Protein AF-A0A5T8GNI9-F1 (afdb_monomer_lite)

Secondary structure (DSSP, 8-state):
-EEEPPSSTTSPPEEE--SSHHHHHHHHHHHS-SEEEE-SSSS-EEEEEEEE-SSTTHHHHHT-EEETTEEEEEEEHHHHHHHHHTTSS----SPP-GGG--S--PPP-

Sequence (109 aa):
MVSAPPEHGHETPHEFFYDSPEEAIQHCVRLGPQFFLDTLNYPPLVTVIRGFEQHPGDAERAGYDCTDGAMTESIPADQFMTCTELGIMPVSFAPWDKPTDNWADRPDE

Foldseek 3Di:
DFFFQDPDNVDGTDDDDDPDPLVVCVCCQATWWQWDWAPVDPVIKIKGFQEFDPDPCPLVVVVADADPRTGIDIDRPVVVVVCVVVVVDDIDGDHNDPVVPPHYDPPDD

Radius of gyration: 13.81 Å; chains: 1; bounding box: 30×34×29 Å

Structure (mmCIF, N/CA/C/O backbone):
data_AF-A0A5T8GNI9-F1
#
_entry.id   AF-A0A5T8GNI9-F1
#
loop_
_atom_site.group_PDB
_atom_site.id
_atom_site.type_symbol
_atom_site.label_atom_id
_atom_site.label_alt_id
_atom_site.label_comp_id
_atom_site.label_asym_id
_atom_site.label_entity_id
_atom_site.label_seq_id
_atom_site.pdbx_PDB_ins_code
_atom_site.Cartn_x
_atom_site.Cartn_y
_atom_site.Cartn_z
_atom_site.occupancy
_atom_site.B_iso_or_equiv
_atom_site.auth_seq_id
_atom_site.auth_comp_id
_atom_site.auth_asym_id
_atom_site.auth_atom_id
_atom_site.pdbx_PDB_model_num
ATOM 1 N N . MET A 1 1 ? 3.021 1.914 9.935 1.00 78.44 1 MET A N 1
ATOM 2 C CA . MET A 1 1 ? 3.594 0.571 10.152 1.00 78.44 1 MET A CA 1
ATOM 3 C C . MET A 1 1 ? 3.775 -0.134 8.816 1.00 78.44 1 MET A C 1
ATOM 5 O O . MET A 1 1 ? 2.846 -0.150 8.014 1.00 78.44 1 MET A O 1
ATOM 9 N N . VAL A 1 2 ? 4.959 -0.696 8.583 1.00 76.62 2 VAL A N 1
ATOM 10 C CA . VAL A 1 2 ? 5.296 -1.511 7.405 1.00 76.62 2 VAL A CA 1
ATOM 11 C C . VAL A 1 2 ? 5.788 -2.870 7.900 1.00 76.62 2 VAL A C 1
ATOM 13 O O . VAL A 1 2 ? 6.558 -2.923 8.859 1.00 76.62 2 VAL A O 1
ATOM 16 N N . SER A 1 3 ? 5.361 -3.951 7.248 1.00 72.38 3 SER A N 1
ATOM 17 C CA . SER A 1 3 ? 5.835 -5.310 7.531 1.00 72.38 3 SER A CA 1
ATOM 18 C C . SER A 1 3 ? 6.837 -5.721 6.457 1.00 72.38 3 SER A C 1
ATOM 20 O O . SER A 1 3 ? 6.456 -5.876 5.307 1.00 72.38 3 SER A O 1
ATOM 22 N N . ALA A 1 4 ? 8.109 -5.897 6.790 1.00 68.56 4 ALA A N 1
ATOM 23 C CA . ALA A 1 4 ? 9.113 -6.415 5.869 1.00 68.56 4 ALA A CA 1
ATOM 24 C C . ALA A 1 4 ? 9.052 -7.955 5.814 1.00 68.56 4 ALA A C 1
ATOM 26 O O . ALA A 1 4 ? 8.872 -8.596 6.859 1.00 68.56 4 ALA A O 1
ATOM 27 N N . PRO A 1 5 ? 9.217 -8.568 4.628 1.00 64.75 5 PRO A N 1
ATOM 28 C CA . PRO A 1 5 ? 9.349 -10.007 4.524 1.00 64.75 5 PRO A CA 1
ATOM 29 C C . PRO A 1 5 ? 10.583 -10.463 5.314 1.00 64.75 5 PRO A C 1
ATOM 31 O O . PRO A 1 5 ? 11.595 -9.759 5.348 1.00 64.75 5 PRO A O 1
ATOM 34 N N . PRO A 1 6 ? 10.506 -11.626 5.973 1.00 65.81 6 PRO A N 1
ATOM 35 C CA . PRO A 1 6 ? 11.637 -12.158 6.714 1.00 65.81 6 PRO A CA 1
ATOM 36 C C . PRO A 1 6 ? 12.795 -12.499 5.768 1.00 65.81 6 PRO A C 1
ATOM 38 O O . PRO A 1 6 ? 12.570 -12.949 4.641 1.00 65.81 6 PRO A O 1
ATOM 41 N N . GLU A 1 7 ? 14.036 -12.356 6.241 1.00 64.75 7 GLU A N 1
ATOM 42 C CA . GLU A 1 7 ? 15.227 -12.750 5.470 1.00 64.75 7 GLU A CA 1
ATOM 43 C C . GLU A 1 7 ? 15.224 -14.258 5.159 1.00 64.75 7 GLU A C 1
ATOM 45 O O . GLU A 1 7 ? 15.724 -14.696 4.121 1.00 64.75 7 GLU A O 1
ATOM 50 N N . HIS A 1 8 ? 14.595 -15.054 6.031 1.00 67.12 8 HIS A N 1
ATOM 51 C CA . HIS A 1 8 ? 14.410 -16.491 5.869 1.00 67.12 8 HIS A CA 1
ATOM 52 C C . HIS A 1 8 ? 12.922 -16.844 5.976 1.00 67.12 8 HIS A C 1
ATOM 54 O O . HIS A 1 8 ? 12.258 -16.474 6.938 1.00 67.12 8 HIS A O 1
ATOM 60 N N . GLY A 1 9 ? 12.391 -17.631 5.034 1.00 61.09 9 GLY A N 1
ATOM 61 C CA . GLY A 1 9 ? 10.947 -17.910 4.888 1.00 61.09 9 GLY A CA 1
ATOM 62 C C . GLY A 1 9 ? 10.226 -18.617 6.052 1.00 61.09 9 GLY A C 1
ATOM 63 O O . GLY A 1 9 ? 9.075 -19.014 5.897 1.00 61.09 9 GLY A O 1
ATOM 64 N N . HIS A 1 10 ? 10.880 -18.805 7.199 1.00 64.44 10 HIS A N 1
ATOM 65 C CA . HIS A 1 10 ? 10.296 -19.361 8.421 1.00 64.44 10 HIS A CA 1
ATOM 66 C C . HIS A 1 10 ? 10.200 -18.352 9.574 1.00 64.44 10 HIS A C 1
ATOM 68 O O . HIS A 1 10 ? 9.678 -18.703 10.631 1.00 64.44 10 HIS A O 1
ATOM 74 N N . GLU A 1 11 ? 10.702 -17.128 9.403 1.00 73.75 11 GLU A N 1
ATOM 75 C CA . GLU A 1 11 ? 10.678 -16.111 10.454 1.00 73.75 11 GLU A CA 1
ATOM 76 C C . GLU A 1 11 ? 9.408 -15.255 10.377 1.00 73.75 11 GLU A C 1
ATOM 78 O O . GLU A 1 11 ? 8.736 -15.161 9.348 1.00 73.75 11 GLU A O 1
ATOM 83 N N . THR A 1 12 ? 9.049 -14.644 11.504 1.00 71.06 12 THR A N 1
ATOM 84 C CA . THR A 1 12 ? 7.977 -13.649 11.544 1.00 71.06 12 THR A CA 1
ATOM 85 C C . THR A 1 12 ? 8.400 -12.406 10.757 1.00 71.06 12 THR A C 1
ATOM 87 O O . THR A 1 12 ? 9.536 -11.965 10.946 1.00 71.06 12 THR A O 1
ATOM 90 N N . PRO A 1 13 ? 7.516 -11.809 9.936 1.00 70.75 13 PRO A N 1
ATOM 91 C CA . PRO A 1 13 ? 7.789 -10.534 9.278 1.00 70.75 13 PRO A CA 1
ATOM 92 C C . PRO A 1 13 ? 8.266 -9.475 10.279 1.00 70.75 13 PRO A C 1
ATOM 94 O O . PRO A 1 13 ? 7.740 -9.386 11.391 1.00 70.75 13 PRO A O 1
ATOM 97 N N . HIS A 1 14 ? 9.257 -8.673 9.894 1.00 74.75 14 HIS A N 1
ATOM 98 C CA . HIS A 1 14 ? 9.746 -7.585 10.737 1.00 74.75 14 HIS A CA 1
ATOM 99 C C . HIS A 1 14 ? 8.850 -6.360 10.573 1.00 74.75 14 HIS A C 1
ATOM 101 O O . HIS A 1 14 ? 8.720 -5.832 9.474 1.00 74.75 14 HIS A O 1
ATOM 107 N N . GLU A 1 15 ? 8.250 -5.883 11.659 1.00 80.81 15 GLU A N 1
ATOM 108 C CA . GLU A 1 15 ? 7.404 -4.689 11.639 1.00 80.81 15 GLU A CA 1
ATOM 109 C C . GLU A 1 15 ? 8.161 -3.479 12.180 1.00 80.81 15 GLU A C 1
ATOM 111 O O . GLU A 1 15 ? 8.818 -3.554 13.221 1.00 80.81 15 GLU A O 1
ATOM 116 N N . PHE A 1 16 ? 8.046 -2.347 11.490 1.00 80.81 16 PHE A N 1
ATOM 117 C CA . PHE A 1 16 ? 8.585 -1.078 11.966 1.00 80.81 16 PHE A CA 1
ATOM 118 C C . PHE A 1 16 ? 7.619 0.079 11.692 1.00 80.81 16 PHE A C 1
ATOM 120 O O . PHE A 1 16 ? 6.701 0.009 10.863 1.00 80.81 16 PHE A O 1
ATOM 127 N N . PHE A 1 17 ? 7.814 1.154 12.450 1.00 83.81 17 PHE A N 1
ATOM 128 C CA . PHE A 1 17 ? 7.079 2.404 12.316 1.00 83.81 17 PHE A CA 1
ATOM 129 C C . PHE A 1 17 ? 7.930 3.409 11.548 1.00 83.81 17 PHE A C 1
ATOM 131 O O . PHE A 1 17 ? 9.155 3.348 11.596 1.00 83.81 17 PHE A O 1
ATOM 138 N N . TYR A 1 18 ? 7.259 4.304 10.840 1.00 83.81 18 TYR A N 1
ATOM 139 C CA . TYR A 1 18 ? 7.859 5.382 10.069 1.00 83.81 18 TYR A CA 1
ATOM 140 C C . TYR A 1 18 ? 7.325 6.708 10.604 1.00 83.81 18 TYR A C 1
ATOM 142 O O . TYR A 1 18 ? 6.220 6.745 11.160 1.00 83.81 18 TYR A O 1
ATOM 150 N N . ASP A 1 19 ? 8.083 7.780 10.402 1.00 86.38 19 ASP A N 1
ATOM 151 C CA . ASP A 1 19 ? 7.677 9.115 10.846 1.00 86.38 19 ASP A CA 1
ATOM 152 C C . ASP A 1 19 ? 6.854 9.850 9.775 1.00 86.38 19 ASP A C 1
ATOM 154 O O . ASP A 1 19 ? 6.070 10.743 10.104 1.00 86.38 19 ASP A O 1
ATOM 158 N N . SER A 1 20 ? 6.983 9.456 8.499 1.00 88.88 20 SER A N 1
ATOM 159 C CA . SER A 1 20 ? 6.199 10.019 7.396 1.00 88.88 20 SER A CA 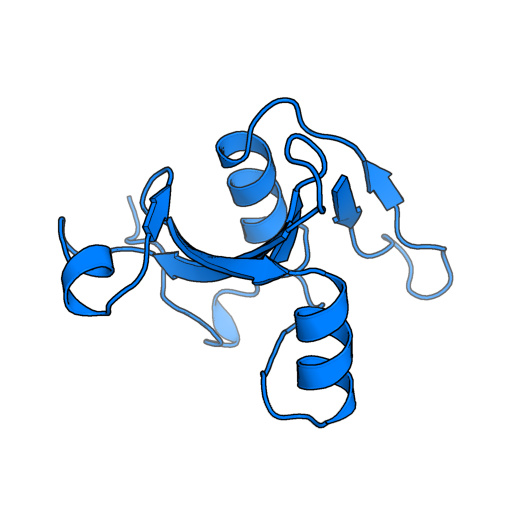1
ATOM 160 C C . SER A 1 20 ? 5.808 8.993 6.315 1.00 88.88 20 SER A C 1
ATOM 162 O O . SER A 1 20 ? 6.503 7.988 6.127 1.00 88.88 20 SER A O 1
ATOM 164 N N . PRO A 1 21 ? 4.704 9.224 5.575 1.00 87.44 21 PRO A N 1
ATOM 165 C C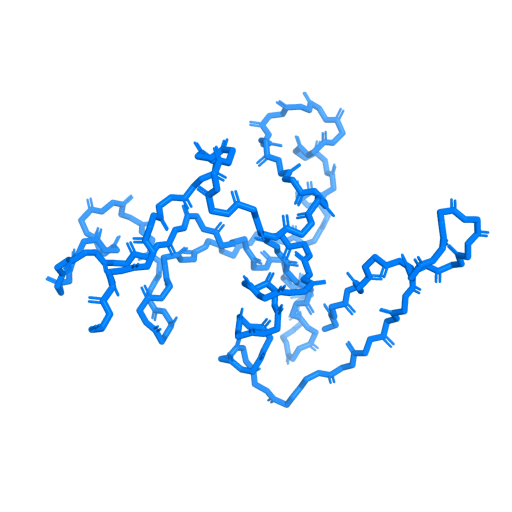A . PRO A 1 21 ? 4.307 8.371 4.453 1.00 87.44 21 PRO A CA 1
ATOM 166 C C . PRO A 1 21 ? 5.395 8.219 3.379 1.00 87.44 21 PRO A C 1
ATOM 168 O O . PRO A 1 21 ? 5.532 7.147 2.797 1.00 87.44 21 PRO A O 1
ATOM 171 N N . GLU A 1 22 ? 6.202 9.253 3.134 1.00 89.38 22 GLU A N 1
ATOM 172 C CA . GLU A 1 22 ? 7.297 9.227 2.156 1.00 89.38 22 GLU A CA 1
ATOM 173 C C . GLU A 1 22 ? 8.375 8.201 2.543 1.00 89.38 22 GLU A C 1
ATOM 175 O O . GLU A 1 22 ? 8.835 7.425 1.702 1.00 89.38 22 GLU A O 1
ATOM 180 N N . GLU A 1 23 ? 8.743 8.142 3.827 1.00 87.44 23 GLU A N 1
ATOM 181 C CA . GLU A 1 23 ? 9.677 7.139 4.350 1.00 87.44 23 GLU A CA 1
ATOM 182 C C . GLU A 1 23 ? 9.116 5.719 4.179 1.00 87.44 23 GLU A C 1
ATOM 184 O O . GLU A 1 23 ? 9.822 4.809 3.725 1.00 87.44 23 GLU A O 1
ATOM 189 N N . ALA A 1 24 ? 7.824 5.540 4.472 1.00 87.56 24 ALA A N 1
ATOM 190 C CA . ALA A 1 24 ? 7.131 4.269 4.287 1.00 87.56 24 ALA A CA 1
ATOM 191 C C . ALA A 1 24 ? 7.161 3.812 2.822 1.00 87.56 24 ALA A C 1
ATOM 193 O O . ALA A 1 24 ? 7.474 2.651 2.548 1.00 87.56 24 ALA A O 1
ATOM 194 N N . ILE A 1 25 ? 6.883 4.724 1.883 1.00 86.88 25 ILE A N 1
ATOM 195 C CA . ILE A 1 25 ? 6.897 4.464 0.438 1.00 86.88 25 ILE A CA 1
ATOM 196 C C . ILE A 1 25 ? 8.286 4.011 -0.008 1.00 86.88 25 ILE A C 1
ATOM 198 O O . ILE A 1 25 ? 8.406 2.962 -0.643 1.00 86.88 25 ILE A O 1
ATOM 202 N N . GLN A 1 26 ? 9.345 4.739 0.362 1.00 82.56 26 GLN A N 1
ATOM 203 C CA . GLN A 1 26 ? 10.712 4.369 -0.022 1.00 82.56 26 GLN A CA 1
ATOM 204 C C . GLN A 1 26 ? 11.108 2.981 0.500 1.00 82.56 26 GLN A C 1
ATOM 206 O O . GLN A 1 26 ? 11.806 2.242 -0.200 1.00 82.56 26 GLN A O 1
ATOM 211 N N . HIS A 1 27 ? 10.647 2.592 1.693 1.00 80.50 27 HIS A N 1
ATOM 212 C CA . HIS A 1 27 ? 10.873 1.238 2.187 1.00 80.50 27 HIS A CA 1
ATOM 213 C C . HIS A 1 27 ? 10.058 0.192 1.417 1.00 80.50 27 HIS A C 1
ATOM 215 O O . HIS A 1 27 ? 10.619 -0.809 0.968 1.00 80.50 27 HIS A O 1
ATOM 221 N N . CYS A 1 28 ? 8.749 0.405 1.258 1.00 79.81 28 CYS A N 1
ATOM 222 C CA . CYS A 1 28 ? 7.843 -0.510 0.556 1.00 79.81 28 CYS A CA 1
ATOM 223 C C . CYS A 1 28 ? 8.355 -0.840 -0.850 1.00 79.81 28 CYS A C 1
ATOM 225 O O . CYS A 1 28 ? 8.391 -1.994 -1.257 1.00 79.81 28 CYS A O 1
ATOM 227 N N . VAL A 1 29 ? 8.871 0.167 -1.547 1.00 74.12 29 VAL A N 1
ATOM 228 C CA . VAL A 1 29 ? 9.371 0.054 -2.922 1.00 74.12 29 VAL A CA 1
ATOM 229 C C . VAL A 1 29 ? 10.685 -0.715 -3.016 1.00 74.12 29 VAL A C 1
ATOM 231 O O . VAL A 1 29 ? 11.004 -1.242 -4.072 1.00 74.12 29 VAL A O 1
ATOM 234 N N . ARG A 1 30 ? 11.475 -0.790 -1.943 1.00 71.56 30 ARG A N 1
ATOM 235 C CA . ARG A 1 30 ? 12.765 -1.496 -1.967 1.00 71.56 30 ARG A CA 1
ATOM 236 C C . ARG A 1 30 ? 12.687 -2.887 -1.363 1.00 71.56 30 ARG A C 1
ATOM 238 O O . AR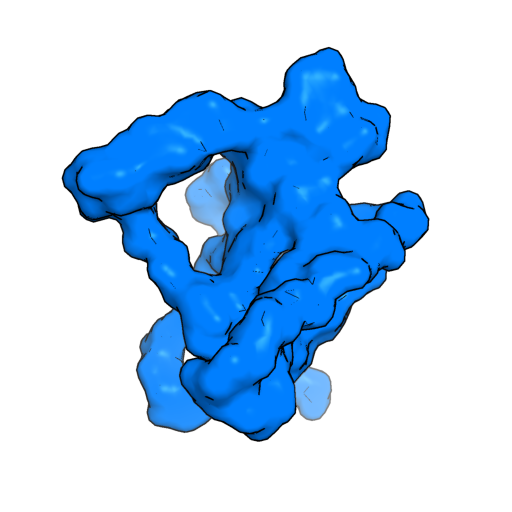G A 1 30 ? 13.342 -3.799 -1.851 1.00 71.56 30 ARG A O 1
ATOM 245 N N . LEU A 1 31 ? 11.962 -3.021 -0.259 1.00 68.62 31 LEU A N 1
ATOM 246 C CA . LEU A 1 31 ? 12.112 -4.140 0.668 1.00 68.62 31 LEU A CA 1
ATOM 247 C C . LEU A 1 31 ? 10.782 -4.617 1.250 1.00 68.62 31 LEU A C 1
ATOM 249 O O . LEU A 1 31 ? 10.791 -5.539 2.053 1.00 68.62 31 LEU A O 1
ATOM 253 N N . GLY A 1 32 ? 9.654 -3.987 0.920 1.00 69.94 32 GLY A N 1
ATOM 254 C CA . GLY A 1 32 ? 8.395 -4.215 1.621 1.00 69.94 32 GLY A CA 1
ATOM 255 C C . GLY A 1 32 ? 7.220 -4.579 0.713 1.00 69.94 32 GLY A C 1
ATOM 256 O O . GLY A 1 32 ? 7.368 -4.682 -0.502 1.00 69.94 32 GLY A O 1
ATOM 257 N N . PRO A 1 33 ? 6.041 -4.789 1.314 1.00 74.25 33 PRO A N 1
ATOM 258 C CA . PRO A 1 33 ? 4.779 -4.925 0.607 1.00 74.25 33 PRO A CA 1
ATOM 259 C C . PRO A 1 33 ? 4.449 -3.636 -0.143 1.00 74.25 33 PRO A C 1
ATOM 261 O O . PRO A 1 33 ? 4.889 -2.552 0.225 1.00 74.25 33 PRO A O 1
ATOM 264 N N . GLN A 1 34 ? 3.589 -3.736 -1.152 1.00 81.94 34 GLN A N 1
ATOM 265 C CA . GLN A 1 34 ? 3.142 -2.588 -1.957 1.00 81.94 34 GLN A CA 1
ATOM 266 C C . GLN A 1 34 ? 2.097 -1.709 -1.242 1.00 81.94 34 GLN A C 1
ATOM 268 O O . GLN A 1 34 ? 1.370 -0.945 -1.872 1.00 81.94 34 GLN A O 1
ATOM 273 N N . PHE A 1 35 ? 1.971 -1.834 0.075 1.00 88.19 35 PHE A N 1
ATOM 274 C CA .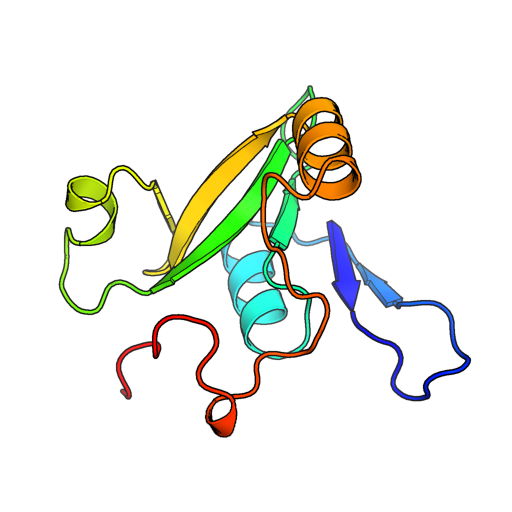 PHE A 1 35 ? 1.061 -1.047 0.890 1.00 88.19 35 PHE A CA 1
ATOM 275 C C . PHE A 1 35 ? 1.594 -0.940 2.314 1.00 88.19 35 PHE A C 1
ATOM 277 O O . PHE A 1 35 ? 2.388 -1.768 2.761 1.00 88.19 35 PHE A O 1
ATOM 284 N N . PHE A 1 36 ? 1.116 0.049 3.054 1.00 89.50 36 PHE A N 1
ATOM 285 C CA . PHE A 1 36 ? 1.468 0.218 4.456 1.00 89.50 36 PHE A CA 1
ATOM 286 C C . PHE A 1 36 ? 0.292 0.747 5.268 1.00 89.50 36 PHE A C 1
ATOM 288 O O . PHE A 1 36 ? -0.618 1.382 4.738 1.00 89.50 36 PHE A O 1
ATOM 295 N N . LEU A 1 37 ? 0.304 0.460 6.568 1.00 90.75 37 LEU A N 1
ATOM 296 C CA . LEU A 1 37 ? -0.730 0.923 7.485 1.00 90.75 37 LEU A CA 1
ATOM 297 C C . LEU A 1 37 ? -0.340 2.288 8.049 1.00 90.75 37 LEU A C 1
ATOM 299 O O . LEU A 1 37 ? 0.592 2.378 8.852 1.00 90.75 37 LEU A O 1
ATOM 303 N N . ASP A 1 38 ? -1.083 3.322 7.681 1.00 88.81 38 ASP A N 1
ATOM 304 C CA . ASP A 1 38 ? -1.007 4.643 8.282 1.00 88.81 38 ASP A CA 1
ATOM 305 C C . ASP A 1 38 ? -1.839 4.744 9.555 1.00 88.81 38 ASP A C 1
ATOM 307 O O . ASP A 1 38 ? -3.071 4.757 9.556 1.00 88.81 38 ASP A O 1
ATOM 311 N N . THR A 1 39 ? -1.110 4.820 10.666 1.00 86.31 39 THR A N 1
ATOM 312 C CA . THR A 1 39 ? -1.645 4.968 12.016 1.00 86.31 39 THR A CA 1
ATOM 313 C C . THR A 1 39 ? -1.523 6.397 12.541 1.00 86.31 39 THR A C 1
ATOM 315 O O . THR A 1 39 ? -1.878 6.633 13.694 1.00 86.31 39 THR A O 1
ATOM 318 N N . LEU A 1 40 ? -1.003 7.347 11.748 1.00 82.19 40 LEU A N 1
ATOM 319 C CA . LEU A 1 40 ? -0.966 8.766 12.129 1.00 82.19 40 LEU A CA 1
ATOM 320 C C . LEU A 1 40 ? -2.379 9.371 12.166 1.00 82.19 40 LEU A C 1
ATOM 322 O O . LEU A 1 40 ? -2.632 10.320 12.907 1.00 82.19 40 LEU A O 1
ATOM 326 N N . ASN A 1 41 ? -3.304 8.785 11.404 1.00 79.12 41 ASN A N 1
ATOM 327 C CA . ASN A 1 41 ? -4.712 9.155 11.336 1.00 79.12 41 ASN A CA 1
ATOM 328 C C . ASN A 1 41 ? -5.599 8.140 12.084 1.00 79.12 41 ASN A C 1
ATOM 330 O O . ASN A 1 41 ? -5.281 6.951 12.154 1.00 79.12 41 ASN A O 1
ATOM 334 N N . TYR A 1 42 ? -6.728 8.601 12.644 1.00 84.19 42 TYR A N 1
ATOM 335 C CA . TYR A 1 42 ? -7.744 7.729 13.249 1.00 84.19 42 TYR A CA 1
ATOM 336 C C . TYR A 1 42 ? -9.136 7.991 12.643 1.00 84.19 42 TYR A C 1
ATOM 338 O O . TYR A 1 42 ? -9.621 9.124 12.740 1.00 84.19 42 TYR A O 1
ATOM 346 N N . PRO A 1 43 ? -9.819 6.972 12.082 1.00 88.00 43 PRO A N 1
ATOM 347 C CA . PRO A 1 43 ? -9.403 5.564 11.995 1.00 88.00 43 PRO A CA 1
ATOM 348 C C . PRO A 1 43 ? -8.171 5.355 11.090 1.00 88.00 43 PRO A C 1
ATOM 350 O O . PRO A 1 43 ? -7.931 6.182 10.209 1.00 88.00 43 PRO A O 1
ATOM 353 N N . PRO A 1 44 ? -7.382 4.284 11.318 1.00 90.88 44 PRO A N 1
ATOM 354 C CA . PRO A 1 44 ? -6.182 4.024 10.535 1.00 90.88 44 PRO A CA 1
ATOM 355 C C . PRO A 1 44 ? -6.532 3.696 9.083 1.00 90.88 44 PRO A C 1
ATOM 357 O O . PRO A 1 44 ? -7.557 3.069 8.787 1.00 90.88 44 PRO A O 1
ATOM 360 N N . LEU A 1 45 ? -5.643 4.101 8.187 1.00 94.06 45 LEU A N 1
ATOM 361 C CA . LEU A 1 45 ? -5.778 3.922 6.748 1.00 94.06 45 LEU A CA 1
ATOM 362 C C . LEU A 1 45 ? -4.707 2.958 6.253 1.00 94.06 45 LEU A C 1
ATOM 364 O O . LEU A 1 45 ? -3.603 2.920 6.781 1.00 94.06 45 LEU A O 1
ATOM 368 N N . VAL A 1 46 ? -5.020 2.178 5.231 1.00 92.44 46 VAL A N 1
ATOM 369 C CA . VAL A 1 46 ? -4.027 1.445 4.454 1.00 92.44 46 VAL A CA 1
ATOM 370 C C . VAL A 1 46 ? -3.770 2.225 3.179 1.00 92.44 46 VAL A C 1
ATOM 372 O O . VAL A 1 46 ? -4.684 2.419 2.377 1.00 92.44 46 VAL A O 1
ATOM 375 N N . THR A 1 47 ? -2.527 2.653 2.998 1.00 92.31 47 THR A N 1
ATOM 376 C CA . THR A 1 47 ? -2.072 3.328 1.786 1.00 92.31 47 THR A CA 1
ATOM 377 C C . THR A 1 47 ? -1.505 2.287 0.839 1.00 92.31 47 THR A C 1
ATOM 379 O O . THR A 1 47 ? -0.498 1.646 1.140 1.00 92.31 47 THR A O 1
ATOM 382 N N . VAL A 1 48 ? -2.161 2.107 -0.302 1.00 89.69 48 VAL A N 1
ATOM 383 C CA . VAL A 1 48 ? -1.747 1.198 -1.372 1.00 89.69 48 VAL A CA 1
ATOM 384 C C . VAL A 1 48 ? -0.964 1.980 -2.414 1.00 89.69 48 VAL A C 1
ATOM 386 O O . VAL A 1 48 ? -1.434 2.999 -2.915 1.00 89.69 48 VAL A O 1
ATOM 389 N N . ILE A 1 49 ? 0.220 1.489 -2.764 1.00 87.88 49 ILE A N 1
ATOM 390 C CA . ILE A 1 49 ? 1.062 2.050 -3.818 1.00 87.88 49 ILE A CA 1
ATOM 391 C C . ILE A 1 49 ? 0.642 1.390 -5.130 1.00 87.88 49 ILE A C 1
ATOM 393 O O . ILE A 1 49 ? 0.829 0.191 -5.326 1.00 87.88 49 ILE A O 1
ATOM 397 N N . ARG A 1 50 ? 0.036 2.170 -6.026 1.00 85.38 50 ARG A N 1
ATOM 398 C CA . ARG A 1 50 ? -0.466 1.711 -7.332 1.00 85.38 50 ARG A CA 1
ATOM 399 C C . ARG A 1 50 ? 0.580 1.810 -8.433 1.00 85.38 50 ARG A C 1
ATOM 401 O O . ARG A 1 50 ? 0.457 1.150 -9.460 1.00 85.38 50 ARG A O 1
ATOM 408 N N . GLY A 1 51 ? 1.605 2.622 -8.210 1.00 83.25 51 GLY A N 1
ATOM 409 C CA . GLY A 1 51 ? 2.692 2.825 -9.148 1.00 83.25 51 GLY A CA 1
ATOM 410 C C . GLY A 1 51 ? 3.423 4.130 -8.890 1.00 83.25 51 GLY A C 1
ATOM 411 O O . GLY A 1 51 ? 3.305 4.713 -7.813 1.00 83.25 51 GLY A O 1
ATOM 412 N N . PHE A 1 52 ? 4.144 4.593 -9.902 1.00 85.25 52 PHE A N 1
ATOM 413 C CA . PHE A 1 52 ? 4.841 5.869 -9.903 1.00 85.25 52 PHE A CA 1
ATOM 414 C C . PHE A 1 52 ? 4.432 6.696 -11.110 1.00 85.25 52 PHE A C 1
ATOM 416 O O . PHE A 1 52 ? 4.178 6.157 -12.189 1.00 85.25 52 PHE A O 1
ATOM 423 N N . GLU A 1 53 ? 4.398 8.010 -10.927 1.00 85.62 53 GLU A N 1
ATOM 424 C CA . GLU A 1 53 ? 4.228 8.940 -12.029 1.00 85.62 53 GLU A CA 1
ATOM 425 C C . GLU A 1 53 ? 5.401 8.804 -13.006 1.00 85.62 53 GLU A C 1
ATOM 427 O O . GLU A 1 53 ? 6.567 8.913 -12.625 1.00 85.62 53 GLU A O 1
ATOM 432 N N . GLN A 1 54 ? 5.085 8.594 -14.285 1.00 82.94 54 GLN A N 1
ATOM 433 C CA . GLN A 1 54 ? 6.069 8.711 -15.363 1.00 82.94 54 GLN A CA 1
ATOM 434 C C . GLN A 1 54 ? 6.204 10.170 -15.799 1.00 82.94 54 GLN A C 1
ATOM 436 O O . GLN A 1 54 ? 7.291 10.628 -16.150 1.00 82.94 54 GLN A O 1
ATOM 441 N N . HIS A 1 55 ? 5.094 10.907 -15.751 1.00 85.88 55 HIS A N 1
ATOM 442 C CA . HIS A 1 55 ? 5.025 12.331 -16.025 1.00 85.88 55 HIS A CA 1
ATOM 443 C C . HIS A 1 55 ? 4.260 13.038 -14.900 1.00 85.88 55 HIS A C 1
ATOM 445 O O . HIS A 1 55 ? 3.302 12.478 -14.361 1.00 85.88 55 HIS A O 1
ATOM 451 N N . PRO A 1 56 ? 4.623 14.290 -14.571 1.00 88.25 56 PRO A N 1
ATOM 452 C CA . PRO A 1 56 ? 3.891 15.064 -13.576 1.00 88.25 56 PRO A CA 1
ATOM 453 C C . PRO A 1 56 ? 2.394 15.162 -13.909 1.00 88.25 56 PRO A C 1
ATOM 455 O O . PRO A 1 56 ? 2.030 15.615 -14.998 1.00 88.25 56 PRO A O 1
ATOM 458 N N . GLY A 1 57 ? 1.536 14.776 -12.960 1.00 88.38 57 GLY A N 1
ATOM 459 C CA . GLY A 1 57 ? 0.076 14.822 -13.086 1.00 88.38 57 GLY A CA 1
ATOM 460 C C . GLY A 1 57 ? -0.568 13.514 -13.559 1.00 88.38 57 GLY A C 1
ATOM 461 O O . GLY A 1 57 ? -1.789 13.464 -13.722 1.00 88.38 57 GLY A O 1
ATOM 462 N N . ASP A 1 58 ? 0.208 12.452 -13.781 1.00 88.81 58 ASP A N 1
ATOM 463 C CA . ASP A 1 58 ? -0.328 11.126 -14.102 1.00 88.81 58 ASP A CA 1
ATOM 464 C C . ASP A 1 58 ? -1.162 10.551 -12.942 1.00 88.81 58 ASP A C 1
ATOM 466 O O . ASP A 1 58 ? -2.193 9.921 -13.196 1.00 88.81 58 ASP A O 1
ATOM 470 N N . ALA A 1 59 ? -0.786 10.831 -11.687 1.00 89.31 59 ALA A N 1
ATOM 471 C CA . ALA A 1 59 ? -1.547 10.435 -10.501 1.00 89.31 59 ALA A CA 1
ATOM 472 C C . ALA A 1 59 ? -2.961 11.028 -10.522 1.00 89.31 59 ALA A C 1
ATOM 474 O O . ALA A 1 59 ? -3.949 10.292 -10.511 1.00 89.31 59 ALA A O 1
ATOM 475 N N . GLU A 1 60 ? -3.056 12.354 -10.663 1.00 91.69 60 GLU A N 1
ATOM 476 C CA . GLU A 1 60 ? -4.329 13.080 -10.693 1.00 91.69 60 GLU A CA 1
ATOM 477 C C . GLU A 1 60 ? -5.220 12.591 -11.844 1.00 91.69 60 GLU A C 1
ATOM 479 O O . GLU A 1 60 ? -6.408 12.328 -11.658 1.00 91.69 60 GLU A O 1
ATOM 484 N N . ARG A 1 61 ? -4.642 12.400 -13.037 1.00 91.56 61 ARG A N 1
ATOM 485 C CA . ARG A 1 61 ? -5.373 11.911 -14.219 1.00 91.56 61 ARG A CA 1
ATOM 486 C C . ARG A 1 61 ? -5.929 10.503 -14.040 1.00 91.56 61 ARG A C 1
ATOM 488 O O . ARG A 1 61 ? -6.962 10.189 -14.633 1.00 91.56 61 ARG A O 1
ATOM 495 N N . ALA A 1 62 ? -5.244 9.665 -13.270 1.00 87.50 62 ALA A N 1
ATOM 496 C CA . ALA A 1 62 ? -5.680 8.316 -12.934 1.00 87.50 62 ALA A CA 1
ATOM 497 C C . ALA A 1 62 ? -6.597 8.268 -11.695 1.00 87.50 62 ALA A C 1
ATOM 499 O O . ALA A 1 62 ? -7.159 7.214 -11.406 1.00 87.50 62 ALA A O 1
ATOM 500 N N . GLY A 1 63 ? -6.795 9.398 -11.007 1.00 91.19 63 GLY A N 1
ATOM 501 C CA . GLY A 1 63 ? -7.627 9.492 -9.807 1.00 91.19 63 GLY A CA 1
ATOM 502 C C . GLY A 1 63 ? -6.936 9.013 -8.530 1.00 91.19 63 GLY A C 1
ATOM 503 O O . GLY A 1 63 ? -7.622 8.575 -7.610 1.00 91.19 63 GLY A O 1
ATOM 504 N N . TYR A 1 64 ? -5.606 9.078 -8.485 1.00 91.69 64 TYR A N 1
ATOM 505 C CA . TYR A 1 64 ? -4.793 8.730 -7.323 1.00 91.69 64 TYR A CA 1
ATOM 506 C C . TYR A 1 64 ? -4.174 9.967 -6.679 1.00 91.69 64 TYR A C 1
ATOM 508 O O . TYR A 1 64 ? -3.972 10.995 -7.331 1.00 91.69 64 TYR A O 1
ATOM 516 N N . ASP A 1 65 ? -3.820 9.832 -5.405 1.00 92.69 65 ASP A N 1
ATOM 517 C CA . ASP A 1 65 ? -2.982 10.804 -4.718 1.00 92.69 65 ASP A CA 1
ATOM 518 C C . ASP A 1 65 ? -1.526 10.658 -5.187 1.00 92.69 65 ASP A C 1
ATOM 520 O O . ASP A 1 65 ? -1.099 9.584 -5.619 1.00 92.69 65 ASP A O 1
ATOM 524 N N . CYS A 1 66 ? -0.751 11.743 -5.113 1.00 90.62 66 CYS A N 1
ATOM 525 C CA . CYS A 1 66 ? 0.684 11.720 -5.393 1.00 90.62 66 CYS A CA 1
ATOM 526 C C . CYS A 1 66 ? 1.471 12.006 -4.114 1.00 90.62 66 CYS A C 1
ATOM 528 O O . CYS A 1 66 ? 1.293 13.048 -3.478 1.00 90.62 66 CYS A O 1
ATOM 530 N N . THR A 1 67 ? 2.358 11.090 -3.734 1.00 89.06 67 THR A N 1
ATOM 531 C CA . THR A 1 67 ? 3.267 11.246 -2.592 1.00 89.06 67 THR A CA 1
ATOM 532 C C . THR A 1 67 ? 4.667 10.828 -3.022 1.00 89.06 67 THR A C 1
ATOM 534 O O . THR A 1 67 ? 4.891 9.663 -3.331 1.00 89.06 67 THR A O 1
ATOM 537 N N . ASP A 1 68 ? 5.605 11.778 -3.088 1.00 84.94 68 ASP A N 1
ATOM 538 C CA . ASP A 1 68 ? 6.984 11.547 -3.567 1.00 84.94 68 ASP A CA 1
ATOM 539 C C . ASP A 1 68 ? 7.053 10.858 -4.953 1.00 84.94 68 ASP A C 1
ATOM 541 O O . ASP A 1 68 ? 7.867 9.971 -5.210 1.00 84.94 68 ASP A O 1
ATOM 545 N N . GLY A 1 69 ? 6.128 11.227 -5.849 1.00 85.31 69 GLY A N 1
ATOM 546 C CA . GLY A 1 69 ? 5.985 10.627 -7.178 1.00 85.31 69 GLY A CA 1
ATOM 547 C C . GLY A 1 69 ? 5.291 9.261 -7.191 1.00 85.31 69 GLY A C 1
ATOM 548 O O . GLY A 1 69 ? 5.029 8.737 -8.270 1.00 85.31 69 GLY A O 1
ATOM 549 N N . ALA A 1 70 ? 4.971 8.673 -6.035 1.00 87.50 70 ALA A N 1
ATOM 550 C CA . ALA A 1 70 ? 4.163 7.463 -5.958 1.00 87.50 70 ALA A CA 1
ATOM 551 C C . ALA A 1 70 ? 2.674 7.796 -6.106 1.00 87.50 70 ALA A C 1
ATOM 553 O O . ALA A 1 70 ? 2.153 8.681 -5.427 1.00 87.50 70 ALA A O 1
ATOM 554 N N . MET A 1 71 ? 1.995 7.042 -6.966 1.00 90.12 71 MET A N 1
ATOM 555 C CA . MET A 1 71 ? 0.545 7.058 -7.133 1.00 90.12 71 MET A CA 1
ATOM 556 C C . MET A 1 71 ? -0.066 6.194 -6.031 1.00 90.12 71 MET A C 1
ATOM 558 O O . MET A 1 71 ? 0.150 4.977 -6.010 1.00 90.12 71 MET A O 1
ATOM 562 N N . THR A 1 72 ? -0.797 6.805 -5.105 1.00 90.81 72 THR A N 1
ATOM 563 C CA . THR A 1 72 ? -1.308 6.134 -3.909 1.00 90.81 72 THR A CA 1
ATOM 564 C C . THR A 1 72 ? -2.828 6.193 -3.804 1.00 90.81 72 THR A C 1
ATOM 566 O O . THR A 1 72 ? -3.497 7.085 -4.325 1.00 90.81 72 THR A O 1
ATOM 569 N N . GLU A 1 73 ? -3.387 5.190 -3.134 1.00 91.75 73 GLU A N 1
ATOM 570 C CA . GLU A 1 73 ? -4.803 5.112 -2.789 1.00 91.75 73 GLU A CA 1
ATOM 571 C C . GLU A 1 73 ? -4.926 4.745 -1.311 1.00 91.75 73 GLU A C 1
ATOM 573 O O . GLU A 1 73 ? -4.363 3.741 -0.874 1.00 91.75 73 GLU A O 1
ATOM 578 N N . SER A 1 74 ? -5.666 5.543 -0.542 1.00 92.88 74 SER A N 1
ATOM 579 C CA . SER A 1 74 ? -5.891 5.290 0.884 1.00 92.88 74 SER A CA 1
ATOM 580 C C . SER A 1 74 ? -7.265 4.672 1.123 1.00 92.88 74 SER A C 1
ATOM 582 O O . SER A 1 74 ? -8.284 5.218 0.703 1.00 92.88 74 SER A O 1
ATOM 584 N N . ILE A 1 75 ? -7.304 3.548 1.836 1.00 93.75 75 ILE A N 1
ATOM 585 C CA . ILE A 1 75 ? -8.529 2.795 2.133 1.00 93.75 75 ILE A CA 1
ATOM 586 C C . ILE A 1 75 ? -8.616 2.580 3.651 1.00 93.75 75 ILE A C 1
ATOM 588 O O . ILE A 1 75 ? -7.603 2.245 4.263 1.00 93.75 75 ILE A O 1
ATOM 592 N N . PRO A 1 76 ? -9.788 2.725 4.297 1.00 95.06 76 PRO A N 1
ATOM 593 C CA . PRO A 1 76 ? -9.969 2.308 5.688 1.00 95.06 76 PRO A CA 1
ATOM 594 C C . PRO A 1 76 ? -9.492 0.870 5.923 1.00 95.06 76 PRO A C 1
ATOM 596 O O . PRO A 1 76 ? -9.758 -0.018 5.111 1.00 95.06 76 PRO A O 1
ATOM 599 N N . ALA A 1 77 ? -8.776 0.625 7.023 1.00 92.31 77 ALA A N 1
ATOM 600 C CA . ALA A 1 77 ? -8.130 -0.670 7.252 1.00 92.31 77 ALA A CA 1
ATOM 601 C C . ALA A 1 77 ? -9.112 -1.862 7.261 1.00 92.31 77 ALA A C 1
ATOM 603 O O . ALA A 1 77 ? -8.795 -2.937 6.755 1.00 92.31 77 ALA A O 1
ATOM 604 N N . ASP A 1 78 ? -10.323 -1.674 7.781 1.00 92.12 78 ASP A N 1
ATOM 605 C CA . ASP A 1 78 ? -11.395 -2.676 7.776 1.00 92.12 78 ASP A CA 1
ATOM 606 C C . ASP A 1 78 ? -11.911 -2.982 6.359 1.00 92.12 78 ASP A C 1
ATOM 608 O O . ASP A 1 78 ? -12.119 -4.145 5.991 1.00 92.12 78 ASP A O 1
ATOM 612 N N . GLN A 1 79 ? -12.063 -1.948 5.533 1.00 94.44 79 GLN A N 1
ATOM 613 C CA . GLN A 1 79 ? -12.442 -2.094 4.133 1.00 94.44 79 GLN A CA 1
ATOM 614 C C . GLN A 1 79 ? -11.325 -2.753 3.314 1.00 94.44 79 GLN A C 1
ATOM 616 O O . GLN A 1 79 ? -11.616 -3.619 2.491 1.00 94.44 79 GLN A O 1
ATOM 621 N N . PHE A 1 80 ? -10.057 -2.412 3.565 1.00 92.31 80 PHE A N 1
ATOM 622 C CA . PHE A 1 80 ? -8.902 -3.061 2.938 1.00 92.31 80 PHE A CA 1
ATOM 623 C C . PHE A 1 80 ? -8.896 -4.572 3.210 1.00 92.31 80 PHE A C 1
ATOM 625 O O . PHE A 1 80 ? -8.810 -5.372 2.275 1.00 92.31 80 PHE A O 1
ATOM 632 N N . MET A 1 81 ? -9.053 -4.970 4.477 1.00 89.88 81 MET A N 1
ATOM 633 C CA . MET A 1 81 ? -9.128 -6.382 4.877 1.00 89.88 81 MET A CA 1
ATOM 634 C C . MET A 1 81 ? -10.262 -7.099 4.138 1.00 89.88 81 MET A C 1
ATOM 636 O O . MET A 1 81 ? -10.047 -8.129 3.507 1.00 89.88 81 MET A O 1
ATOM 640 N N . THR A 1 82 ? -11.448 -6.490 4.102 1.00 92.25 82 THR A N 1
ATOM 641 C CA . THR A 1 82 ? -12.607 -7.059 3.400 1.00 92.25 82 THR A CA 1
ATOM 642 C C . THR A 1 82 ? -12.352 -7.210 1.894 1.00 92.25 82 THR A C 1
ATOM 644 O O . THR A 1 82 ? -12.629 -8.256 1.311 1.00 92.25 82 THR A O 1
ATOM 647 N N . CYS A 1 83 ? -11.801 -6.186 1.236 1.00 89.62 83 CYS A N 1
ATOM 648 C CA . CYS A 1 83 ? -11.524 -6.213 -0.202 1.00 89.62 83 CYS A CA 1
ATOM 649 C C . CYS A 1 83 ? -10.467 -7.256 -0.583 1.00 89.62 83 CYS A C 1
ATOM 651 O O . CYS A 1 83 ? -10.587 -7.880 -1.639 1.00 89.62 83 CYS A O 1
ATOM 653 N N . THR A 1 84 ? -9.440 -7.442 0.248 1.00 86.44 84 THR A N 1
ATOM 654 C CA . THR A 1 84 ? -8.380 -8.431 0.004 1.00 86.44 84 THR A CA 1
ATOM 655 C C . THR A 1 84 ? -8.867 -9.857 0.248 1.00 86.44 84 THR A C 1
ATOM 657 O O . THR A 1 84 ? -8.642 -10.718 -0.600 1.00 86.44 84 THR A O 1
ATOM 660 N N . GLU A 1 85 ? -9.628 -10.101 1.320 1.00 88.25 85 GLU A N 1
ATOM 661 C CA . GLU A 1 85 ? -10.265 -11.399 1.593 1.00 88.25 85 GLU A CA 1
ATOM 662 C C . GLU A 1 85 ? -11.233 -11.825 0.481 1.00 88.25 85 GLU A C 1
ATOM 664 O O . GLU A 1 85 ? -11.293 -12.999 0.113 1.00 88.25 85 GLU A O 1
ATOM 669 N N . LEU A 1 86 ? -11.969 -10.868 -0.094 1.00 91.56 86 LEU A N 1
ATOM 670 C CA . LEU A 1 86 ? -12.875 -11.107 -1.221 1.00 91.56 86 LEU A CA 1
ATOM 671 C C . LEU A 1 86 ? -12.161 -11.169 -2.583 1.00 91.56 86 LEU A C 1
ATOM 673 O O . LEU A 1 86 ? -12.814 -11.423 -3.595 1.00 91.56 86 LEU A O 1
ATOM 677 N N . GLY A 1 87 ? -10.849 -10.913 -2.635 1.00 86.38 87 GLY A N 1
ATOM 678 C CA . GLY A 1 87 ? -10.071 -10.873 -3.876 1.00 86.38 87 GLY A CA 1
ATOM 679 C C . GLY A 1 87 ? -10.443 -9.724 -4.822 1.00 86.38 87 GLY A C 1
ATOM 680 O O . GLY A 1 87 ? -10.115 -9.773 -6.004 1.00 86.38 87 GLY A O 1
ATOM 681 N N . ILE A 1 88 ? -11.136 -8.695 -4.324 1.00 88.44 88 ILE A N 1
ATOM 682 C CA . ILE A 1 88 ? -11.550 -7.513 -5.100 1.00 88.44 88 ILE A CA 1
ATOM 683 C C . ILE A 1 88 ? -10.338 -6.639 -5.422 1.00 88.44 88 ILE A C 1
ATOM 685 O O . ILE A 1 88 ? -10.272 -6.027 -6.487 1.00 88.44 88 ILE A O 1
ATOM 689 N N . MET A 1 89 ? -9.378 -6.589 -4.501 1.00 83.62 89 MET A N 1
A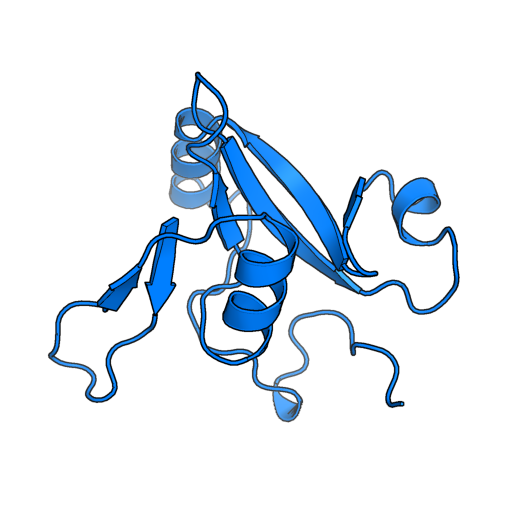TOM 690 C CA . MET A 1 89 ? -8.161 -5.813 -4.659 1.00 83.62 89 MET A CA 1
ATOM 691 C C . MET A 1 89 ? -6.945 -6.736 -4.741 1.00 83.62 89 MET A C 1
ATOM 693 O O . MET A 1 89 ? -6.650 -7.429 -3.765 1.00 83.62 89 MET A O 1
ATOM 697 N N . PRO A 1 90 ? -6.207 -6.725 -5.864 1.00 74.81 90 PRO A N 1
ATOM 698 C CA . PRO A 1 90 ? -4.922 -7.395 -5.925 1.00 74.81 90 PRO A CA 1
ATOM 699 C C . PRO A 1 90 ? -3.910 -6.598 -5.097 1.00 74.81 90 PRO A C 1
ATOM 701 O O . PRO A 1 90 ? -3.826 -5.378 -5.228 1.00 74.81 90 PRO A O 1
ATOM 704 N N . VAL A 1 91 ? -3.149 -7.283 -4.248 1.00 73.56 91 VAL A N 1
ATOM 705 C CA . VAL A 1 91 ? -2.007 -6.727 -3.510 1.00 73.56 91 VAL A CA 1
ATOM 706 C C . VAL A 1 91 ? -0.913 -7.780 -3.450 1.00 73.56 91 VAL A C 1
ATOM 708 O O . VAL A 1 91 ? -1.180 -8.939 -3.125 1.00 73.56 91 VAL A O 1
ATOM 711 N N . SER A 1 92 ? 0.314 -7.377 -3.777 1.00 71.00 92 SER A N 1
ATOM 712 C CA . SER A 1 92 ? 1.490 -8.229 -3.642 1.00 71.00 92 SER A CA 1
ATOM 713 C C . SER A 1 92 ? 2.182 -7.982 -2.305 1.00 71.00 92 SER A C 1
ATOM 715 O O . SER A 1 92 ? 2.404 -6.842 -1.891 1.00 71.00 92 SER A O 1
ATOM 717 N N . PHE A 1 93 ? 2.555 -9.081 -1.655 1.00 70.31 93 PHE A N 1
ATOM 718 C CA . PHE A 1 93 ? 3.397 -9.093 -0.458 1.00 70.31 93 PHE A CA 1
ATOM 719 C C . PHE A 1 93 ? 4.863 -9.404 -0.783 1.00 70.31 93 PHE A C 1
ATOM 721 O O . PHE A 1 93 ? 5.699 -9.427 0.118 1.00 70.31 93 PHE A O 1
ATOM 728 N N . ALA A 1 94 ? 5.174 -9.697 -2.049 1.00 65.75 94 ALA A N 1
ATOM 729 C CA . ALA A 1 94 ? 6.546 -9.922 -2.472 1.00 65.75 94 ALA A CA 1
ATOM 730 C C . ALA A 1 94 ? 7.305 -8.584 -2.510 1.00 65.75 94 ALA A C 1
ATOM 732 O O . ALA A 1 94 ? 6.694 -7.565 -2.848 1.00 65.75 94 ALA A O 1
ATOM 733 N N . PRO A 1 95 ? 8.619 -8.585 -2.210 1.00 63.22 95 PRO A N 1
ATOM 734 C CA . PRO A 1 95 ? 9.477 -7.440 -2.485 1.00 63.22 95 PRO A CA 1
ATOM 735 C C . PRO A 1 95 ? 9.302 -6.960 -3.923 1.00 63.22 95 PRO A C 1
ATOM 737 O O . PRO A 1 95 ? 9.013 -7.756 -4.821 1.00 63.22 95 PRO A O 1
ATOM 740 N N . TRP A 1 96 ? 9.524 -5.668 -4.145 1.00 64.38 96 TRP A N 1
ATOM 741 C CA . TRP A 1 96 ? 9.559 -5.129 -5.495 1.00 64.38 96 TRP A CA 1
ATOM 742 C C . TRP A 1 96 ? 10.632 -5.842 -6.322 1.00 64.38 96 TRP A C 1
ATOM 744 O O . TRP A 1 96 ? 11.817 -5.832 -5.986 1.00 64.38 96 TRP A O 1
ATOM 754 N N . ASP A 1 97 ? 10.195 -6.466 -7.408 1.00 58.75 97 ASP A N 1
ATOM 755 C CA . ASP A 1 97 ? 11.048 -7.197 -8.328 1.00 58.75 97 ASP A CA 1
ATOM 756 C C . ASP A 1 97 ? 10.848 -6.622 -9.732 1.00 58.75 97 ASP A C 1
ATOM 758 O O . ASP A 1 97 ? 9.931 -6.993 -10.465 1.00 58.75 97 ASP A O 1
ATOM 762 N N . LYS A 1 98 ? 11.718 -5.667 -10.090 1.00 55.28 98 LYS A N 1
ATOM 763 C CA . LYS A 1 98 ? 11.748 -4.987 -11.396 1.00 55.28 98 LYS A CA 1
ATOM 764 C C . LYS A 1 98 ? 11.562 -5.944 -12.601 1.00 55.28 98 LYS A C 1
ATOM 766 O O . LYS A 1 98 ? 10.800 -5.602 -13.497 1.00 55.28 98 LYS A O 1
ATOM 771 N N . PRO A 1 99 ? 12.191 -7.139 -12.664 1.00 52.06 99 PRO A N 1
ATOM 772 C CA . PRO A 1 99 ? 12.017 -8.072 -13.785 1.00 52.06 99 PRO A CA 1
ATOM 773 C C . PRO A 1 99 ? 10.701 -8.870 -13.823 1.00 52.06 99 PRO A C 1
ATOM 775 O O . PRO A 1 99 ? 10.445 -9.497 -14.851 1.00 52.06 99 PRO A O 1
ATOM 778 N N . THR A 1 100 ? 9.874 -8.888 -12.769 1.00 49.00 100 THR A N 1
ATOM 779 C CA . THR A 1 100 ? 8.552 -9.556 -12.807 1.00 49.00 100 THR A CA 1
ATOM 780 C C . THR A 1 100 ? 7.391 -8.615 -13.127 1.00 49.00 100 THR A C 1
ATOM 782 O O . THR A 1 100 ? 6.246 -9.067 -13.132 1.00 49.00 100 THR A O 1
ATOM 785 N N . ASP A 1 101 ? 7.690 -7.354 -13.468 1.00 51.47 101 ASP A N 1
ATOM 786 C CA . ASP A 1 101 ? 6.808 -6.407 -14.173 1.00 51.47 101 ASP A CA 1
ATOM 787 C C . ASP A 1 101 ? 5.371 -6.349 -13.622 1.00 51.47 101 ASP A C 1
ATOM 789 O O . ASP A 1 101 ? 4.376 -6.364 -14.344 1.00 51.47 101 ASP A O 1
ATOM 793 N N . ASN A 1 102 ? 5.256 -6.318 -12.294 1.00 49.84 102 ASN A N 1
ATOM 794 C CA . ASN A 1 102 ? 3.981 -6.177 -11.599 1.00 49.84 102 ASN A CA 1
ATOM 795 C C . ASN A 1 102 ? 3.954 -4.890 -10.776 1.00 49.84 102 ASN A C 1
ATOM 797 O O . ASN A 1 102 ? 3.671 -4.937 -9.584 1.00 49.84 102 ASN A O 1
ATOM 801 N N . TRP A 1 103 ? 4.217 -3.760 -11.442 1.00 53.44 103 TRP A N 1
ATOM 802 C CA . TRP A 1 103 ? 3.594 -2.434 -11.251 1.00 53.44 103 TRP A CA 1
ATOM 803 C C . TRP A 1 103 ? 4.609 -1.303 -11.451 1.00 53.44 103 TRP A C 1
ATOM 805 O O . TRP A 1 103 ? 5.683 -1.309 -10.855 1.00 53.44 103 TRP A O 1
ATOM 815 N N . ALA A 1 104 ? 4.201 -0.376 -12.330 1.00 50.78 104 ALA A N 1
ATOM 816 C CA . ALA A 1 104 ? 4.842 0.843 -12.823 1.00 50.78 104 ALA A CA 1
ATOM 817 C C . ALA A 1 104 ? 6.310 1.050 -12.427 1.00 50.78 104 ALA A C 1
ATOM 819 O O . ALA A 1 104 ? 6.609 1.457 -11.302 1.00 50.78 104 ALA A O 1
ATOM 820 N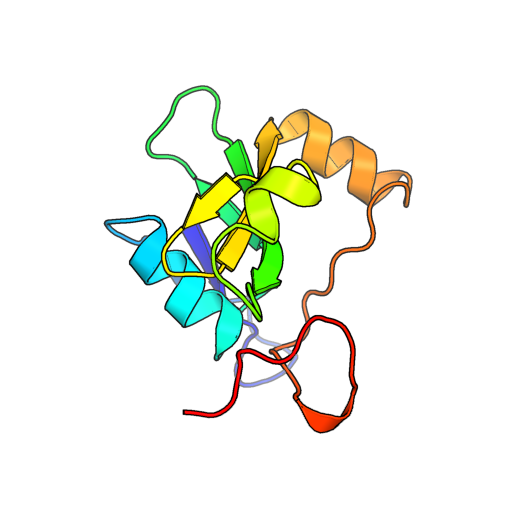 N . ASP A 1 105 ? 7.196 0.854 -13.406 1.00 55.19 105 ASP A N 1
ATOM 821 C CA . ASP A 1 105 ? 8.562 1.366 -13.382 1.00 55.19 105 ASP A CA 1
ATOM 822 C C . ASP A 1 105 ? 8.571 2.788 -12.808 1.00 55.19 105 ASP A C 1
ATOM 824 O O . ASP A 1 105 ? 8.008 3.715 -13.401 1.00 55.19 105 ASP A O 1
ATOM 828 N N . ARG A 1 106 ? 9.219 2.975 -11.652 1.00 54.25 106 ARG A N 1
ATOM 829 C CA . ARG A 1 106 ? 9.715 4.303 -11.288 1.00 54.25 106 ARG A CA 1
ATOM 830 C C . ARG A 1 106 ? 10.586 4.733 -12.473 1.00 54.25 106 ARG A C 1
ATOM 832 O O . ARG A 1 106 ? 11.434 3.925 -12.861 1.00 54.25 106 ARG A O 1
ATOM 839 N N . PRO A 1 107 ? 10.365 5.909 -13.089 1.00 52.31 107 PRO A N 1
ATOM 840 C CA . PRO A 1 107 ? 11.205 6.341 -14.194 1.00 52.31 107 PRO A CA 1
ATOM 841 C C . PRO A 1 107 ? 12.663 6.231 -13.749 1.00 52.31 107 PRO A C 1
ATOM 843 O O . PRO A 1 107 ? 13.016 6.725 -12.675 1.00 52.31 107 PRO A O 1
ATOM 846 N N . ASP A 1 108 ? 13.456 5.485 -14.521 1.00 55.91 108 ASP A N 1
ATOM 847 C CA . ASP A 1 108 ? 14.888 5.359 -14.276 1.00 55.91 108 ASP A CA 1
ATOM 848 C C . ASP A 1 108 ? 15.468 6.785 -14.232 1.00 55.91 108 ASP A C 1
ATOM 850 O O . ASP A 1 108 ? 15.270 7.552 -15.179 1.00 55.91 108 ASP A O 1
ATOM 854 N N . GLU A 1 109 ? 16.106 7.157 -13.114 1.00 47.62 109 GLU A N 1
ATOM 855 C CA . GLU A 1 109 ? 16.915 8.386 -13.030 1.00 47.62 109 GLU A CA 1
ATOM 856 C C . GLU A 1 109 ? 18.043 8.379 -14.071 1.00 47.62 109 GLU A C 1
ATOM 858 O O . GLU A 1 109 ? 18.722 7.332 -14.220 1.00 47.62 109 GLU A O 1
#

pLDDT: mean 79.48, std 13.01, range [47.62, 95.06]

Organism: Salmonella enterica (NCBI:txid28901)

=== Feature glossary ===
The record interleaves many kinds of information about one protein. Here is each kind framed as the question it answers.

Q: What does the local fold look like, residue by residue?
A: A 3Di character summarizes, for each residue, the relative orientation of the Cα frame of its nearest spatial neighbor. Because it encodes fold topology rather than chemistry, 3Di alignments detect remote structural similarity that sequence alignment misses.

Q: Which residues are in helices, strands, or loops?
A: Secondary structure is the local, repeating backbone conformation. DSSP classifies it into eight states by reading the hydrogen-bond network: three helix types (H, G, I), two β types (E, B), two non-regular types (T, S), and unstructured coil (-).

Q: How big and how compact is the whole molecule?
A: Three whole-structure scalars: the radius of gyration (RMS distance of Cα from centroid, in Å), the count of Cα–Cα contacts (pairs closer than 8 Å and separated by more than four residues in sequence — i.e. tertiary, not local, contacts), and the bounding-box dimensions. Together they distinguish compact globular folds from extended fibres or disordered chains.

Q: How confident is the AlphaFold model at each residue?
A: For AlphaFold models, the B-factor field carries pLDDT — the model's own estimate of local accuracy on a 0–100 scale. Regions with pLDDT<50 should be treated as essentially unmodeled; they often correspond to intrinsically disordered segments.

Q: What family and function is it annotated with?
A: Functional annotations link the protein to curated databases. InterPro entries identify conserved domains and families by matching the sequence against member-database signatures (Pfam, PROSITE, CDD, …). Gene Ontology (GO) terms describe molecular function, biological process, and cellular component in a controlled vocabulary. CATH places the structure in a hierarchical fold classification (Class/Architecture/Topology/Homologous-superfamily). The organism is the source species.

Q: What known structures does this most resemble?
A: Nearest PDB neighbors are the top structural matches found by Foldseek when searching this structure against the entire Protein Data Bank. Each hit reports a TM-score (0 to 1; >0.5 almost always implies the same fold) and an E-value. These are *structural* homologs — they may share no detectable sequence similarity.

Q: Which residues are buried vs exposed?
A: Solvent-accessible surface area (SASA) is the area in Å² traced out by the centre of a 1.4 Å probe sphere (a water molecule) rolled over the protein's van der Waals surface (Shrake–Rupley / Lee–Richards construction). Buried residues have near-zero SASA; fully exposed residues can exceed 200 Å². The total SASA scales roughly with the number of surface residues.

Q: What are the backbone torsion angles?
A: φ (phi) and ψ (psi) are the two rotatable backbone dihedrals per residue: φ is the C(i-1)–N–Cα–C torsion, ψ is the N–Cα–C–N(i+1) torsion, both in degrees on (−180°, 180°]. α-helical residues cluster near (−60°, −45°); β-strand residues near (−120°, +130°). A Ramachandran plot is simply a scatter of (φ, ψ) for every residue.

Q: Are the domains correctly placed relative to each other?
A: Predicted aligned error is AlphaFold's pairwise confidence. Unlike pLDDT (per-residue), PAE is per-residue-pair and captures whether two parts of the structure are correctly placed relative to each other. Units are ångströms of expected positional error.

Q: What if only a Cα trace is available?
A: P-SEA three-state annotation labels each residue as helix, strand, or coil based purely on the geometry of the Cα trace. It serves as a fallback when the full backbone (and thus DSSP) is unavailable.

Q: What is the amino-acid chain?
A: This is the polypeptide sequence — one letter per residue, N-terminus first. Length ranges from a few dozen residues for small domains to over a thousand for large multi-domain proteins.

Q: What do the rendered images show?
A: The six renders are orthographic views along the three Cartesian axes in both directions. Representation (cartoon, sticks, or surface) and color scheme (sequence-rainbow or by-chain) vary across proteins so the training set covers all the common visualization conventions.

Q: What do the diagnostic plots show?
A: Plot images: a contact map (which residues are close in 3D, as an N×N binary image), a Ramachandran scatter (backbone torsion angles, revealing secondary-structure composition at a glance), and — for AlphaFold structures — a PAE heatmap (pairwise prediction confidence).

Q: How mobile is each atom in the crystal?
A: B-factor (Debye–Waller factor) reflects atomic displacement in the crystal lattice. It is an experimental observable (units Å²), not a prediction; low values mean the atom is pinned down, high values mean it moves or is heterogeneous across the crystal.

Q: Where is each backbone atom in 3D?
A: The mmCIF table is the protein's shape written out atom by atom. For each backbone N, Cα, C, and carbonyl O, it records an (x, y, z) coordinate triple in Å plus the residue type, chain letter, and residue number.